Protein AF-A0A7E4VZT9-F1 (afdb_monomer)

Secondary structure (DSSP, 8-state):
-------------------------------------------------S---BSSTTHHHHGGGGG-TTTHHHHHHHBTTTTT-TT----TT----SSTTHHHHGGGTTT-HHHHHH-TTTTT--TT---BSSTTHHHHHHTTTTT-SSS-HHHHHHHHTTTTT--

Foldseek 3Di:
DDDDDDDDDDDDDDDDDDDDDDDDDDDDDDDDDDDDDDDDDDPPPPDPPDDQDAQDPCLLVCLVCCPPPVCVVVCCVRPCVSSVNSVPDPPPFPDAAQDPPLVVCLVCCVPDVVSCVRGVVSSVVGDPDQDAPDPCLQVVVVVCVLPDPVDDLVRCRVHHVPSSVVD

Sequence (167 aa):
MKAFCVLVLGCSAFISAVYGQSSTIAATTNGIRFSETSSSSSSEETTPSGTCVDNTADCITLNGLCTDAVYFDLMTQECARTCGRCDSSPTSGTCADIATNCADYASQCLTTTSVANACQATCKTCPGACQDASDNCVAWNLNGFCKSTFYTEAFKKTTCGVTCGLC

Solvent-accessible surface area (backbone atoms only — not comparable to full-atom values): 10950 Å² total; per-residue (Å²): 141,78,89,83,85,80,89,80,83,86,82,92,84,91,84,79,90,81,89,85,85,86,85,85,85,84,80,88,84,84,87,82,90,80,83,87,76,89,80,89,78,82,85,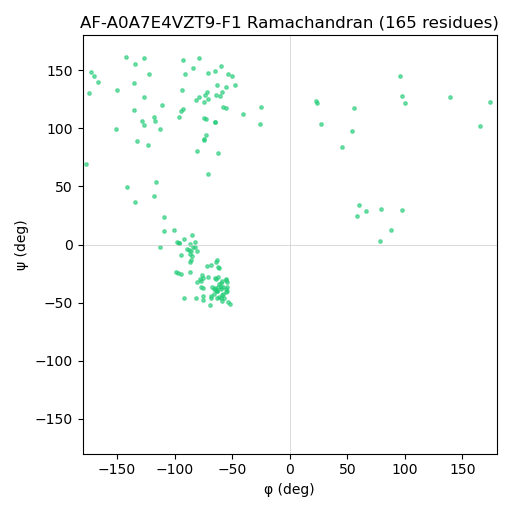69,85,72,74,85,81,82,75,73,46,55,76,47,91,59,32,80,80,49,46,82,40,54,79,34,82,88,41,36,65,58,33,54,64,37,14,9,46,71,59,69,36,56,89,62,63,88,55,87,64,78,55,56,50,77,45,93,62,35,84,83,47,52,88,35,35,87,80,32,68,67,46,19,68,30,14,10,45,76,48,65,58,26,80,86,51,66,35,56,73,42,94,54,31,68,61,39,45,78,72,36,54,67,77,39,86,88,53,52,69,69,56,44,31,63,40,20,4,49,76,52,65,70,91

InterPro domains:
  IPR003582 ShKT domain [PF01549] (51-86)
  IPR003582 ShKT domain [PF01549] (94-126)
  IPR003582 ShKT domain [PF01549] (130-167)
  IPR003582 ShKT domain [PS51670] (95-126)
  IPR003582 ShKT domain [PS51670] (130-167)
  IPR003582 ShKT domain [SM00254] (51-87)
  IPR003582 ShKT domain [SM00254] (94-127)
  IPR003582 ShKT domain [SM00254] (129-167)

Radius of gyration: 29.97 Å; Cα contacts (8 Å, |Δi|>4): 149; chains: 1; bounding box: 68×79×48 Å

Mean predicted aligned error: 20.09 Å

Structure (mmCIF, N/CA/C/O backbone):
data_AF-A0A7E4VZT9-F1
#
_entry.id   AF-A0A7E4VZT9-F1
#
loop_
_atom_site.group_PDB
_atom_site.id
_atom_site.type_symbol
_atom_site.label_atom_id
_atom_site.label_alt_id
_atom_site.label_comp_id
_atom_site.label_asym_id
_atom_site.label_entity_id
_atom_site.label_seq_id
_atom_site.pdbx_PDB_ins_code
_atom_site.Cartn_x
_atom_site.Cartn_y
_atom_site.Cartn_z
_atom_site.occupancy
_atom_site.B_iso_or_equiv
_atom_site.auth_seq_id
_atom_site.auth_comp_id
_atom_site.auth_asym_id
_atom_site.auth_atom_id
_atom_site.pdbx_PDB_model_num
ATOM 1 N N . MET A 1 1 ? -36.924 -23.358 21.254 1.00 40.12 1 MET A N 1
ATOM 2 C CA . MET A 1 1 ? -38.082 -24.224 21.591 1.00 40.12 1 MET A CA 1
ATOM 3 C C . MET A 1 1 ? -39.207 -23.807 20.650 1.00 40.12 1 MET A C 1
ATOM 5 O O . MET A 1 1 ? -39.550 -22.644 20.697 1.00 40.12 1 MET A O 1
ATOM 9 N N . LYS A 1 2 ? -39.773 -24.571 19.721 1.00 40.22 2 LYS A N 1
ATOM 10 C CA . LYS A 1 2 ? -39.782 -25.998 19.393 1.00 40.22 2 LYS A CA 1
ATOM 11 C C . LYS A 1 2 ? -39.985 -26.083 17.872 1.00 40.22 2 LYS A C 1
ATOM 13 O O . LYS A 1 2 ? -40.859 -25.401 17.348 1.00 40.22 2 LYS A O 1
ATOM 18 N N . ALA A 1 3 ? -39.181 -26.897 17.194 1.00 39.03 3 ALA A N 1
ATOM 19 C CA . ALA A 1 3 ? -39.453 -27.321 15.828 1.00 39.03 3 ALA A CA 1
ATOM 20 C C . ALA A 1 3 ? -40.645 -28.289 15.855 1.00 39.03 3 ALA A C 1
ATOM 22 O O . ALA A 1 3 ? -40.614 -29.266 16.606 1.00 39.03 3 ALA A O 1
ATOM 23 N N . PHE A 1 4 ? -41.689 -28.006 15.076 1.00 45.34 4 PHE A N 1
ATOM 24 C CA . PHE A 1 4 ? -42.782 -28.945 14.840 1.00 45.34 4 PHE A CA 1
ATOM 25 C C . PHE A 1 4 ? -42.531 -29.692 13.534 1.00 45.34 4 PHE A C 1
ATOM 27 O O . PHE A 1 4 ? -42.580 -29.139 12.440 1.00 45.34 4 PHE A O 1
ATOM 34 N N . CYS A 1 5 ? -42.214 -30.966 13.725 1.00 39.19 5 CYS A N 1
ATOM 35 C CA . CYS A 1 5 ? -42.146 -32.033 12.749 1.00 39.19 5 CYS A CA 1
ATOM 36 C C . CYS A 1 5 ? -43.573 -32.451 12.346 1.00 39.19 5 CYS A C 1
ATOM 38 O O . CYS A 1 5 ? -44.386 -32.752 13.219 1.00 39.19 5 CYS A O 1
ATOM 40 N N . VAL A 1 6 ? -43.860 -32.496 11.044 1.00 45.91 6 VAL A N 1
ATOM 41 C CA . VAL A 1 6 ? -44.974 -33.254 10.441 1.00 45.91 6 VAL A CA 1
ATOM 42 C C . VAL A 1 6 ? -44.345 -34.001 9.257 1.00 45.91 6 VAL A C 1
ATOM 44 O O . VAL A 1 6 ? -44.018 -33.383 8.253 1.00 45.91 6 VAL A O 1
ATOM 47 N N . LEU A 1 7 ? -43.816 -35.216 9.436 1.00 40.62 7 LEU A N 1
ATOM 48 C CA . LEU A 1 7 ? -44.509 -36.514 9.368 1.00 40.62 7 LEU A CA 1
ATOM 49 C C . LEU A 1 7 ? -45.443 -36.659 8.155 1.00 40.62 7 LEU A C 1
ATOM 51 O O . LEU A 1 7 ? -46.657 -36.522 8.270 1.00 40.62 7 LEU A O 1
ATOM 55 N N . VAL A 1 8 ? -44.865 -37.050 7.015 1.00 46.72 8 VAL A N 1
ATOM 56 C CA . VAL A 1 8 ? -45.529 -37.959 6.071 1.00 46.72 8 VAL A CA 1
ATOM 57 C C . VAL A 1 8 ? -44.771 -39.288 6.112 1.00 46.72 8 VAL A C 1
ATOM 59 O O . VAL A 1 8 ? -43.561 -39.342 5.902 1.00 46.72 8 VAL A O 1
ATOM 62 N N . LEU A 1 9 ? -45.516 -40.329 6.482 1.00 45.06 9 LEU A N 1
ATOM 63 C CA . LEU A 1 9 ? -45.148 -41.743 6.593 1.00 45.06 9 LEU A CA 1
ATOM 64 C C . LEU A 1 9 ? -44.648 -42.292 5.242 1.00 45.06 9 LEU A C 1
ATOM 66 O O . LEU A 1 9 ? -45.262 -42.001 4.223 1.00 45.06 9 LEU A O 1
ATOM 70 N N . GLY A 1 10 ? -43.505 -42.990 5.181 1.00 42.16 10 GLY A N 1
ATOM 71 C CA . GLY A 1 10 ? -43.407 -44.469 5.233 1.00 42.16 10 GLY A CA 1
ATOM 72 C C . GLY A 1 10 ? -43.347 -45.061 3.804 1.00 42.16 10 GLY A C 1
ATOM 73 O O . GLY A 1 10 ? -43.981 -44.521 2.916 1.00 42.16 10 GLY A O 1
ATOM 74 N N . CYS A 1 11 ? -42.647 -46.139 3.438 1.00 37.50 11 CYS A N 1
ATOM 75 C CA . CYS A 1 11 ? -41.859 -47.145 4.141 1.00 37.50 11 CYS A CA 1
ATOM 76 C C . CYS A 1 11 ? -41.089 -47.990 3.077 1.00 37.50 11 CYS A C 1
ATOM 78 O O . CYS A 1 11 ? -41.643 -48.261 2.020 1.00 37.50 11 CYS A O 1
ATOM 80 N N . SER A 1 12 ? -39.861 -48.420 3.413 1.00 47.03 12 SER A N 1
ATOM 81 C CA . SER A 1 12 ? -39.168 -49.695 3.071 1.00 47.03 12 SER A CA 1
ATOM 82 C C . SER A 1 12 ? -38.942 -50.207 1.622 1.00 47.03 12 SER A C 1
ATOM 84 O O . SER A 1 12 ? -39.865 -50.638 0.947 1.00 47.03 12 SER A O 1
ATOM 86 N N . ALA A 1 13 ? -37.654 -50.336 1.241 1.00 47.78 13 ALA A N 1
ATOM 87 C CA . ALA A 1 13 ? -36.928 -51.592 0.900 1.00 47.78 13 ALA A CA 1
ATOM 88 C C . ALA A 1 13 ? -35.601 -51.257 0.166 1.00 47.78 13 ALA A C 1
ATOM 90 O O . ALA A 1 13 ? -35.619 -50.725 -0.936 1.00 47.78 13 ALA A O 1
ATOM 91 N N . PHE A 1 14 ? -34.431 -51.305 0.814 1.00 48.19 14 PHE A N 1
ATOM 92 C CA . PHE A 1 14 ? -33.528 -52.466 0.956 1.00 48.19 14 PHE A CA 1
ATOM 93 C C . PHE A 1 14 ? -33.108 -53.136 -0.370 1.00 48.19 14 PHE A C 1
ATOM 95 O O . PHE A 1 14 ? -33.791 -54.036 -0.843 1.00 48.19 14 PHE A O 1
ATOM 102 N N . ILE A 1 15 ? -31.915 -52.791 -0.882 1.00 54.16 15 ILE A N 1
ATOM 103 C CA . ILE A 1 15 ? -31.051 -53.735 -1.613 1.00 54.16 15 ILE A CA 1
ATOM 104 C C . ILE A 1 15 ? -29.642 -53.696 -1.004 1.00 54.16 15 ILE A C 1
ATOM 106 O O . ILE A 1 15 ? -28.903 -52.725 -1.121 1.00 54.16 15 ILE A O 1
ATOM 110 N N . SER A 1 16 ? -29.378 -54.782 -0.284 1.00 44.50 16 SER A N 1
ATOM 111 C CA . SER A 1 16 ? -28.151 -55.541 -0.045 1.00 44.50 16 SER A CA 1
ATOM 112 C C . SER A 1 16 ? -26.769 -54.903 -0.219 1.00 44.50 16 SER A C 1
ATOM 114 O O . SER A 1 16 ? -26.329 -54.542 -1.306 1.00 44.50 16 SER A O 1
ATOM 116 N N . ALA A 1 17 ? -26.028 -54.985 0.886 1.00 46.59 17 ALA A N 1
ATOM 117 C CA . ALA A 1 17 ? -24.579 -55.069 0.942 1.00 46.59 17 ALA A CA 1
ATOM 118 C C . ALA A 1 17 ? -24.016 -56.214 0.077 1.00 46.59 17 ALA A C 1
ATOM 120 O O . ALA A 1 17 ? -24.576 -57.310 0.047 1.00 46.59 17 ALA A O 1
ATOM 121 N N . VAL A 1 18 ? -22.830 -55.998 -0.497 1.00 53.56 18 VAL A N 1
ATOM 122 C CA . VAL A 1 18 ? -21.847 -57.065 -0.715 1.00 53.56 18 VAL A CA 1
ATOM 123 C C . VAL A 1 18 ? -20.511 -56.649 -0.114 1.00 53.56 18 VAL A C 1
ATOM 125 O O . VAL A 1 18 ? -19.990 -55.560 -0.341 1.00 53.56 18 VAL A O 1
ATOM 128 N N . TYR A 1 19 ? -20.038 -57.564 0.721 1.00 48.25 19 TYR A N 1
ATOM 129 C CA . TYR A 1 19 ? -18.765 -57.627 1.412 1.00 48.25 19 TYR A CA 1
ATOM 130 C C . TYR A 1 19 ? -17.568 -57.646 0.452 1.00 48.25 19 TYR A C 1
ATOM 132 O O . TYR A 1 19 ? -17.646 -58.209 -0.636 1.00 48.25 19 TYR A O 1
ATOM 140 N N . GLY A 1 20 ? -16.426 -57.161 0.943 1.00 40.28 20 GLY A N 1
ATOM 141 C CA . GLY A 1 20 ? -15.109 -57.404 0.354 1.00 40.28 20 GLY A CA 1
ATOM 142 C C . GLY A 1 20 ? -13.984 -56.771 1.174 1.00 40.28 20 GLY A C 1
ATOM 143 O O . GLY A 1 20 ? -13.397 -55.784 0.749 1.00 40.28 20 GLY A O 1
ATOM 144 N N . GLN A 1 21 ? -13.711 -57.303 2.371 1.00 45.94 21 GLN A N 1
ATOM 145 C CA . GLN A 1 21 ? -12.491 -57.002 3.129 1.00 45.94 21 GLN A CA 1
ATOM 146 C C . GLN A 1 21 ? -11.319 -57.883 2.665 1.00 45.94 21 GLN A C 1
ATOM 148 O O . GLN A 1 21 ? -11.504 -59.063 2.380 1.00 45.94 21 GLN A O 1
ATOM 153 N N . SER A 1 22 ? -10.118 -57.318 2.827 1.00 43.22 22 SER A N 1
ATOM 154 C CA . SER A 1 22 ? -8.887 -57.969 3.307 1.00 43.22 22 SER A CA 1
ATOM 155 C C . SER A 1 22 ? -7.837 -58.406 2.280 1.00 43.22 22 SER A C 1
ATOM 157 O O . SER A 1 22 ? -8.047 -59.299 1.466 1.00 43.22 22 SER A O 1
ATOM 159 N N . SER A 1 23 ? -6.627 -57.864 2.445 1.00 50.94 23 SER A N 1
ATOM 160 C CA . SER A 1 23 ? -5.426 -58.690 2.608 1.00 50.94 23 SER A CA 1
ATOM 161 C C . SER A 1 23 ? -4.395 -57.936 3.445 1.00 50.94 23 SER A C 1
ATOM 163 O O . SER A 1 23 ? -3.687 -57.044 2.989 1.00 50.94 23 SER A O 1
ATOM 165 N N . THR A 1 24 ? -4.375 -58.310 4.716 1.00 44.44 24 THR A N 1
ATOM 166 C CA . THR A 1 24 ? -3.299 -58.128 5.686 1.00 44.44 24 THR A CA 1
ATOM 167 C C . THR A 1 24 ? -1.987 -58.732 5.183 1.00 44.44 24 THR A C 1
ATOM 169 O O . THR A 1 24 ? -1.981 -59.890 4.768 1.00 44.44 24 THR A O 1
ATOM 172 N N . ILE A 1 25 ? -0.866 -58.022 5.334 1.00 55.50 25 ILE A N 1
ATOM 173 C CA . ILE A 1 25 ? 0.461 -58.649 5.396 1.00 55.50 25 ILE A CA 1
ATOM 174 C C . ILE A 1 25 ? 0.984 -58.438 6.816 1.00 55.50 25 ILE A C 1
ATOM 176 O O . ILE A 1 25 ? 1.463 -57.365 7.171 1.00 55.50 25 ILE A O 1
ATOM 180 N N . ALA A 1 26 ? 0.840 -59.475 7.639 1.00 44.19 26 ALA A N 1
ATOM 181 C CA . ALA A 1 26 ? 1.575 -59.628 8.881 1.00 44.19 26 ALA A CA 1
ATOM 182 C C . ALA A 1 26 ? 2.809 -60.490 8.583 1.00 44.19 26 ALA A C 1
ATOM 184 O O . ALA A 1 26 ? 2.674 -61.664 8.244 1.00 44.19 26 ALA A O 1
ATOM 185 N N . ALA A 1 27 ? 3.999 -59.906 8.711 1.00 49.09 27 ALA A N 1
ATOM 186 C CA . ALA A 1 27 ? 5.264 -60.628 8.785 1.00 49.09 27 ALA A CA 1
ATOM 187 C C . ALA A 1 27 ? 5.982 -60.246 10.093 1.00 49.09 27 ALA A C 1
ATOM 189 O O . ALA A 1 27 ? 6.783 -59.321 10.164 1.00 49.09 27 ALA A O 1
ATOM 190 N N . THR A 1 28 ? 5.616 -60.961 11.153 1.00 38.81 28 THR A N 1
ATOM 191 C CA . THR A 1 28 ? 6.458 -61.415 12.279 1.00 38.81 28 THR A CA 1
ATOM 192 C C . THR A 1 28 ? 7.742 -62.043 11.683 1.00 38.81 28 THR A C 1
ATOM 194 O O . THR A 1 28 ? 7.631 -62.779 10.713 1.00 38.81 28 THR A O 1
ATOM 197 N N . THR A 1 29 ? 8.993 -61.866 12.115 1.00 46.88 29 THR A N 1
ATOM 198 C CA . THR A 1 29 ? 9.591 -61.458 13.388 1.00 46.88 29 THR A CA 1
ATOM 199 C C . THR A 1 29 ? 11.101 -61.268 13.181 1.00 46.88 29 THR A C 1
ATOM 201 O O . THR A 1 29 ? 11.700 -62.012 12.412 1.00 46.88 29 THR A O 1
ATOM 204 N N . ASN A 1 30 ? 11.694 -60.336 13.931 1.00 51.44 30 ASN A N 1
ATOM 205 C CA . ASN A 1 30 ? 12.951 -60.418 14.702 1.00 51.44 30 ASN A CA 1
ATOM 206 C C . ASN A 1 30 ? 13.791 -59.147 14.601 1.00 51.44 30 ASN A C 1
ATOM 208 O O . ASN A 1 30 ? 14.045 -58.606 13.532 1.00 51.44 30 ASN A O 1
ATOM 212 N N . GLY A 1 31 ? 14.133 -58.650 15.786 1.00 49.22 31 GLY A N 1
ATOM 213 C CA . GLY A 1 31 ? 14.452 -57.259 16.027 1.00 49.22 31 GLY A CA 1
ATOM 214 C C . GLY A 1 31 ? 15.839 -56.802 15.618 1.00 49.22 31 GLY A C 1
ATOM 215 O O . GLY A 1 31 ? 16.794 -57.568 15.581 1.00 49.22 31 GLY A O 1
ATOM 216 N N . ILE A 1 32 ? 15.928 -55.483 15.483 1.00 52.53 32 ILE A N 1
ATOM 217 C CA . ILE A 1 32 ? 17.067 -54.696 15.938 1.00 52.53 32 ILE A CA 1
ATOM 218 C C . ILE A 1 32 ? 16.464 -53.477 16.646 1.00 52.53 32 ILE A C 1
ATOM 220 O O . ILE A 1 32 ? 15.733 -52.693 16.043 1.00 52.53 32 ILE A O 1
ATOM 224 N N . ARG A 1 33 ? 16.709 -53.351 17.957 1.00 61.28 33 ARG A N 1
ATOM 225 C CA . ARG A 1 33 ? 16.523 -52.084 18.669 1.00 61.28 33 ARG A CA 1
ATOM 226 C C . ARG A 1 33 ? 17.681 -51.176 18.278 1.00 61.28 33 ARG A C 1
ATOM 228 O O . ARG A 1 33 ? 18.823 -51.520 18.562 1.00 61.28 33 ARG A O 1
ATOM 235 N N . PHE A 1 34 ? 17.376 -50.009 17.729 1.00 48.47 34 PHE A N 1
ATOM 236 C CA . PHE A 1 34 ? 18.266 -48.861 17.823 1.00 48.47 34 PHE A CA 1
ATOM 237 C C . PHE A 1 34 ? 17.516 -47.784 18.607 1.00 48.47 34 PHE A C 1
ATOM 239 O O . PHE A 1 34 ? 16.512 -47.245 18.145 1.00 48.47 34 PHE A O 1
ATOM 246 N N . SER A 1 35 ? 17.935 -47.592 19.854 1.00 57.06 35 SER A N 1
ATOM 247 C CA . SER A 1 35 ? 17.623 -46.399 20.636 1.00 57.06 35 SER A CA 1
ATOM 248 C C . SER A 1 35 ? 18.753 -45.398 20.432 1.00 57.06 35 SER A C 1
ATOM 250 O O . SER A 1 35 ? 19.872 -45.812 20.147 1.00 57.06 35 SER A O 1
ATOM 252 N N . GLU A 1 36 ? 18.428 -44.135 20.704 1.00 45.38 36 GLU A N 1
ATOM 253 C CA . GLU A 1 36 ? 19.246 -42.915 20.647 1.00 45.38 36 GLU A CA 1
ATOM 254 C C . GLU A 1 36 ? 19.064 -42.128 19.344 1.00 45.38 36 GLU A C 1
ATOM 256 O O . GLU A 1 36 ? 19.170 -42.668 18.254 1.00 45.38 36 GLU A O 1
ATOM 261 N N . THR A 1 37 ? 18.777 -40.831 19.350 1.00 33.59 37 THR A N 1
ATOM 262 C CA . THR A 1 37 ? 18.606 -39.861 20.435 1.00 33.59 37 THR A CA 1
ATOM 263 C C . THR A 1 37 ? 17.958 -38.632 19.795 1.00 33.59 37 THR A C 1
ATOM 265 O O . THR A 1 37 ? 18.291 -38.276 18.671 1.00 33.59 37 THR A O 1
ATOM 268 N N . SER A 1 38 ? 17.005 -38.040 20.515 1.00 47.75 38 SER A N 1
ATOM 269 C CA . SER A 1 38 ? 16.597 -36.630 20.519 1.00 47.75 38 SER A CA 1
ATOM 270 C C . SER A 1 38 ? 16.889 -35.776 19.278 1.00 47.75 38 SER A C 1
ATOM 272 O O . SER A 1 38 ? 18.043 -35.465 19.000 1.00 47.75 38 SER A O 1
ATOM 274 N N . SER A 1 39 ? 15.842 -35.203 18.679 1.00 42.75 39 SER A N 1
ATOM 275 C CA . SER A 1 39 ? 15.633 -33.744 18.718 1.00 42.75 39 SER A CA 1
ATOM 276 C C . SER A 1 39 ? 14.307 -33.345 18.075 1.00 42.75 39 SER A C 1
ATOM 278 O O . SER A 1 39 ? 13.973 -33.733 16.961 1.00 42.75 39 SER A O 1
ATOM 280 N N . SER A 1 40 ? 13.572 -32.536 18.826 1.00 47.41 40 SER A N 1
ATOM 281 C CA . SER A 1 40 ? 12.505 -31.644 18.396 1.00 47.41 40 SER A CA 1
ATOM 282 C C . SER A 1 40 ? 12.941 -30.776 17.213 1.00 47.41 40 SER A C 1
ATOM 284 O O . SER A 1 40 ? 14.079 -30.313 17.211 1.00 47.41 40 SER A O 1
ATOM 286 N N . SER A 1 41 ? 12.032 -30.466 16.286 1.00 45.31 41 SER A N 1
ATOM 287 C CA . SER A 1 41 ? 11.748 -29.093 15.828 1.00 45.31 41 SER A CA 1
ATOM 288 C C . SER A 1 41 ? 10.766 -29.105 14.660 1.00 45.31 41 SER A C 1
ATOM 290 O O . SER A 1 41 ? 10.988 -29.746 13.639 1.00 45.31 41 SER A O 1
ATOM 292 N N . SER A 1 42 ? 9.663 -28.398 14.877 1.00 46.12 42 SER A N 1
ATOM 293 C CA . SER A 1 42 ? 9.108 -27.385 13.984 1.00 46.12 42 SER A CA 1
ATOM 294 C C . SER A 1 42 ? 9.422 -27.537 12.494 1.00 46.12 42 SER A C 1
ATOM 296 O O . SER A 1 42 ? 10.480 -27.128 12.027 1.00 46.12 42 SER A O 1
ATOM 298 N N . SER A 1 43 ? 8.445 -27.998 11.718 1.00 36.25 43 SER A N 1
ATOM 299 C CA . SER A 1 43 ? 8.295 -27.491 10.355 1.00 36.25 43 SER A CA 1
ATOM 300 C C . SER A 1 43 ? 7.559 -26.164 10.472 1.00 36.25 43 SER A C 1
ATOM 302 O O . SER A 1 43 ? 6.339 -26.096 10.346 1.00 36.25 43 SER A O 1
ATOM 304 N N . GLU A 1 44 ? 8.307 -25.117 10.818 1.00 45.03 44 GLU A N 1
ATOM 305 C CA . GLU A 1 44 ? 7.924 -23.792 10.369 1.00 45.03 44 GLU A CA 1
ATOM 306 C C . GLU A 1 44 ? 7.817 -23.874 8.846 1.00 45.03 44 GLU A C 1
ATOM 308 O O . GLU A 1 44 ? 8.783 -24.180 8.145 1.00 45.03 44 GLU A O 1
ATOM 313 N N . GLU A 1 45 ? 6.614 -23.633 8.342 1.00 44.53 45 GLU A N 1
ATOM 314 C CA . GLU A 1 45 ? 6.419 -23.057 7.024 1.00 44.53 45 GLU A CA 1
ATOM 315 C C . GLU A 1 45 ? 7.061 -21.665 7.072 1.00 44.53 45 GLU A C 1
ATOM 317 O O . GLU A 1 45 ? 6.420 -20.644 7.311 1.00 44.53 45 GLU A O 1
ATOM 322 N N . THR A 1 46 ? 8.388 -21.637 6.954 1.00 33.19 46 THR A N 1
ATOM 323 C CA . THR A 1 46 ? 9.134 -20.422 6.683 1.00 33.19 46 THR A CA 1
ATOM 324 C C . THR A 1 46 ? 8.866 -20.089 5.229 1.00 33.19 46 THR A C 1
ATOM 326 O O . THR A 1 46 ? 9.535 -20.583 4.324 1.00 33.19 46 THR A O 1
ATOM 329 N N . THR A 1 47 ? 7.865 -19.245 5.010 1.00 45.59 47 THR A N 1
ATOM 330 C CA . THR A 1 47 ? 7.761 -18.392 3.830 1.00 45.59 47 THR A CA 1
ATOM 331 C C . THR A 1 47 ? 9.151 -17.829 3.509 1.00 45.59 47 THR A C 1
ATOM 333 O O . THR A 1 47 ? 9.661 -17.024 4.298 1.00 45.59 47 THR A O 1
ATOM 336 N N . PRO A 1 48 ? 9.797 -18.202 2.386 1.00 45.66 48 PRO A N 1
ATOM 337 C CA . PRO A 1 48 ? 10.992 -17.513 1.946 1.00 45.66 48 PRO A CA 1
ATOM 338 C C . PRO A 1 48 ? 10.534 -16.181 1.362 1.00 45.66 48 PRO A C 1
ATOM 340 O O . PRO A 1 48 ? 10.190 -16.051 0.190 1.00 45.66 48 PRO A O 1
ATOM 343 N N . SER A 1 49 ? 10.486 -15.177 2.228 1.00 53.59 49 SER A N 1
ATOM 344 C CA . SER A 1 49 ? 10.375 -13.794 1.809 1.00 53.59 49 SER A CA 1
ATOM 345 C C . SER A 1 49 ? 11.726 -13.368 1.222 1.00 53.59 49 SER A C 1
ATOM 347 O O . SER A 1 49 ? 12.700 -13.190 1.949 1.00 53.59 49 SER A O 1
ATOM 349 N N . GLY A 1 50 ? 11.779 -13.198 -0.101 1.00 61.88 50 GLY A N 1
ATOM 350 C CA . GLY A 1 50 ? 12.398 -11.996 -0.660 1.00 61.88 50 GLY A CA 1
ATOM 351 C C . GLY A 1 50 ? 13.847 -12.031 -1.151 1.00 61.88 50 GLY A C 1
ATOM 352 O O . GLY A 1 50 ? 14.473 -10.973 -1.154 1.00 61.88 50 GLY A O 1
ATOM 353 N N . THR A 1 51 ? 14.393 -13.145 -1.641 1.00 59.53 51 THR A N 1
ATOM 354 C CA . THR A 1 51 ? 15.604 -13.066 -2.481 1.00 59.53 51 THR A CA 1
ATOM 355 C C . THR A 1 51 ? 15.311 -13.597 -3.875 1.00 59.53 51 THR A C 1
ATOM 357 O O . THR A 1 51 ? 15.095 -14.785 -4.076 1.00 59.53 51 THR A O 1
ATOM 360 N N . CYS A 1 52 ? 15.279 -12.700 -4.864 1.00 81.25 52 CYS A N 1
ATOM 361 C CA . CYS A 1 52 ? 15.221 -13.122 -6.256 1.00 81.25 52 CYS A CA 1
ATOM 362 C C . CYS A 1 52 ? 16.516 -13.858 -6.599 1.00 81.25 52 CYS A C 1
ATOM 364 O O . CYS A 1 52 ? 17.573 -13.233 -6.727 1.00 81.25 52 CYS A O 1
ATOM 366 N N . VAL A 1 53 ? 16.437 -15.180 -6.715 1.00 87.31 53 VAL A N 1
ATOM 367 C CA . VAL A 1 53 ? 17.544 -16.070 -7.060 1.00 87.31 53 VAL A CA 1
ATOM 368 C C . VAL A 1 53 ? 17.108 -17.079 -8.113 1.00 87.31 53 VAL A C 1
ATOM 370 O O . VAL A 1 53 ? 15.920 -17.351 -8.259 1.00 87.31 53 VAL A O 1
ATOM 373 N N . ASP A 1 54 ? 18.074 -17.597 -8.868 1.00 90.00 54 ASP A N 1
ATOM 374 C CA . ASP A 1 54 ? 17.846 -18.776 -9.697 1.00 90.00 54 ASP A CA 1
ATOM 375 C C . ASP A 1 54 ? 17.962 -20.005 -8.787 1.00 90.00 54 ASP A C 1
ATOM 377 O O . ASP A 1 54 ? 18.965 -20.168 -8.088 1.00 90.00 54 ASP A O 1
ATOM 381 N N . ASN A 1 55 ? 16.922 -20.833 -8.766 1.00 86.62 55 ASN A N 1
ATOM 382 C CA . ASN A 1 55 ? 16.833 -22.038 -7.939 1.00 86.62 55 ASN A CA 1
ATOM 383 C C . ASN A 1 55 ? 17.460 -23.260 -8.627 1.00 86.62 55 ASN A C 1
ATOM 385 O O . ASN A 1 55 ? 17.777 -24.250 -7.968 1.00 86.62 55 ASN A O 1
ATOM 389 N N . THR A 1 56 ? 17.709 -23.170 -9.937 1.00 85.12 56 THR A N 1
ATOM 390 C CA . THR A 1 56 ? 18.425 -24.182 -10.719 1.00 85.12 56 THR A CA 1
ATOM 391 C C . THR A 1 56 ? 19.662 -23.608 -11.413 1.00 85.12 56 THR A C 1
ATOM 393 O O . THR A 1 56 ? 19.698 -22.454 -11.835 1.00 85.12 56 THR A O 1
ATOM 396 N N . ALA A 1 57 ? 20.702 -24.435 -11.555 1.00 86.56 57 ALA A N 1
ATOM 397 C CA . ALA A 1 57 ? 21.924 -24.081 -12.278 1.00 86.56 57 ALA A CA 1
ATOM 398 C C . ALA A 1 57 ? 21.717 -24.018 -13.804 1.00 86.56 57 ALA A C 1
ATOM 400 O O . ALA A 1 57 ? 22.508 -23.395 -14.514 1.00 86.56 57 ALA A O 1
ATOM 401 N N . ASP A 1 58 ? 20.642 -24.628 -14.310 1.00 89.88 58 ASP A N 1
ATOM 402 C CA . ASP A 1 58 ? 20.384 -24.754 -15.747 1.00 89.88 58 ASP A CA 1
ATOM 403 C C . ASP A 1 58 ? 19.735 -23.507 -16.362 1.00 89.88 58 ASP A C 1
ATOM 405 O O . ASP A 1 58 ? 19.552 -23.443 -17.581 1.00 89.88 58 ASP A O 1
ATOM 409 N N . CYS A 1 59 ? 19.429 -22.483 -15.562 1.00 90.94 59 CYS A N 1
ATOM 410 C CA . CYS A 1 59 ? 18.720 -21.287 -16.018 1.00 90.94 59 CYS A CA 1
ATOM 411 C C . CYS A 1 59 ? 19.372 -20.599 -17.221 1.00 90.94 59 CYS A C 1
ATOM 413 O O . CYS A 1 59 ? 18.670 -20.161 -18.131 1.00 90.94 59 CYS A O 1
ATOM 415 N N . ILE A 1 60 ? 20.707 -20.581 -17.293 1.00 90.50 60 ILE A N 1
ATOM 416 C CA . ILE A 1 60 ? 21.446 -20.020 -18.435 1.00 90.50 60 ILE A CA 1
ATOM 417 C C . ILE A 1 60 ? 21.102 -20.741 -19.745 1.00 90.50 60 ILE A C 1
ATOM 419 O O . ILE A 1 60 ? 20.977 -20.105 -20.790 1.00 90.50 60 ILE A O 1
ATOM 423 N N . THR A 1 61 ? 20.918 -22.061 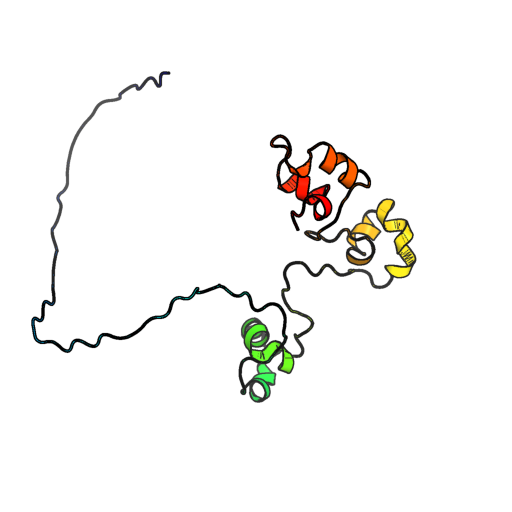-19.694 1.00 91.31 61 THR A N 1
ATOM 424 C CA . THR A 1 61 ? 20.553 -22.870 -20.867 1.00 91.31 61 THR A CA 1
ATOM 425 C C . THR A 1 61 ? 19.068 -22.748 -21.210 1.00 91.31 61 THR A C 1
ATOM 427 O O . THR A 1 61 ? 18.694 -22.804 -22.380 1.00 91.31 61 THR A O 1
ATOM 430 N N . LEU A 1 62 ? 18.231 -22.507 -20.199 1.00 89.06 62 LEU A N 1
ATOM 431 C CA . LEU A 1 62 ? 16.781 -22.352 -20.315 1.00 89.06 62 LEU A CA 1
ATOM 432 C C . LEU A 1 62 ? 16.347 -20.914 -20.637 1.00 89.06 62 LEU A C 1
ATOM 434 O O . LEU A 1 62 ? 15.156 -20.665 -20.789 1.00 89.06 62 LEU A O 1
ATOM 438 N N . ASN A 1 63 ? 17.278 -19.969 -20.795 1.00 89.44 63 ASN A N 1
ATOM 439 C CA . ASN A 1 63 ? 16.978 -18.553 -21.042 1.00 89.44 63 ASN A CA 1
ATOM 440 C C . ASN A 1 63 ? 16.045 -18.329 -22.255 1.00 89.44 63 ASN A C 1
ATOM 442 O O . ASN A 1 63 ? 15.190 -17.448 -22.250 1.00 89.44 63 ASN A O 1
ATOM 446 N N . GLY A 1 64 ? 16.132 -19.181 -23.283 1.00 91.75 64 GLY A N 1
ATOM 447 C CA . GLY A 1 64 ? 15.221 -19.128 -24.435 1.00 91.75 64 GLY A CA 1
ATOM 448 C C . GLY A 1 64 ? 13.744 -19.380 -24.094 1.00 91.75 64 GLY A C 1
ATOM 449 O O . GLY A 1 64 ? 12.872 -18.984 -24.859 1.00 91.75 64 GLY A O 1
ATOM 450 N N . LEU A 1 65 ? 13.453 -19.998 -22.946 1.00 91.56 65 LEU A N 1
ATOM 451 C CA . LEU A 1 65 ? 12.098 -20.259 -22.455 1.00 91.56 65 LEU A CA 1
ATOM 452 C C . LEU A 1 65 ? 11.525 -19.083 -21.653 1.00 91.56 65 LEU A C 1
ATOM 454 O O . LEU A 1 65 ? 10.335 -19.074 -21.352 1.00 91.56 65 LEU A O 1
ATOM 458 N N . CYS A 1 66 ? 12.331 -18.062 -21.339 1.00 90.81 66 CYS A N 1
ATOM 459 C CA . CYS A 1 66 ? 11.882 -16.880 -20.603 1.00 90.81 66 CYS A CA 1
ATOM 460 C C . CYS A 1 66 ? 10.814 -16.062 -21.351 1.00 90.81 66 CYS A C 1
ATOM 462 O O . CYS A 1 66 ? 10.207 -15.180 -20.752 1.00 90.81 66 CYS A O 1
ATOM 464 N N . THR A 1 67 ? 10.575 -16.289 -22.641 1.00 89.69 67 THR A N 1
ATOM 465 C CA . THR A 1 67 ? 9.507 -15.620 -23.408 1.00 89.69 67 THR A CA 1
ATOM 466 C C . THR A 1 67 ? 8.405 -16.579 -23.849 1.00 89.69 67 THR A C 1
ATOM 468 O O . THR A 1 67 ? 7.421 -16.143 -24.446 1.00 89.69 67 THR A O 1
ATOM 471 N N . ASP A 1 68 ? 8.542 -17.870 -23.543 1.00 92.81 68 ASP A N 1
ATOM 472 C CA . ASP A 1 68 ? 7.550 -18.878 -23.880 1.00 92.81 68 ASP A CA 1
ATOM 473 C C . ASP A 1 68 ? 6.388 -18.818 -22.881 1.00 92.81 68 ASP A C 1
ATOM 475 O O . ASP A 1 68 ? 6.587 -18.862 -21.667 1.00 92.81 68 ASP A O 1
ATOM 479 N N . ALA A 1 69 ? 5.162 -18.707 -23.394 1.00 87.81 69 ALA A N 1
ATOM 480 C CA . ALA A 1 69 ? 3.961 -18.581 -22.573 1.00 87.81 69 ALA A CA 1
ATOM 481 C C . ALA A 1 69 ? 3.676 -19.833 -21.725 1.00 87.81 69 ALA A C 1
ATOM 483 O O . ALA A 1 69 ? 3.098 -19.716 -20.650 1.00 87.81 69 ALA A O 1
ATOM 484 N N . VAL A 1 70 ? 4.084 -21.019 -22.185 1.00 92.31 70 VAL A N 1
ATOM 485 C CA . VAL A 1 70 ? 3.875 -22.292 -21.479 1.00 92.31 70 VAL A CA 1
ATOM 486 C C . VAL A 1 70 ? 4.835 -22.419 -20.300 1.00 92.31 70 VAL A C 1
ATOM 488 O O . VAL A 1 70 ? 4.457 -22.912 -19.241 1.00 92.31 70 VAL A O 1
ATOM 491 N N . TYR A 1 71 ? 6.071 -21.949 -20.468 1.00 87.06 71 TYR A N 1
ATOM 492 C CA . TYR A 1 71 ? 7.110 -22.023 -19.438 1.00 87.06 71 TYR A CA 1
ATOM 493 C C . TYR A 1 71 ? 7.228 -20.744 -18.612 1.00 87.06 71 TYR A C 1
ATOM 495 O O . TYR A 1 71 ? 8.061 -20.673 -17.712 1.00 87.06 71 TYR A O 1
ATOM 503 N N . PHE A 1 72 ? 6.388 -19.744 -18.885 1.00 86.56 72 PHE A N 1
ATOM 504 C CA . PHE A 1 72 ? 6.446 -18.440 -18.244 1.00 86.56 72 PHE A CA 1
ATOM 505 C C . PHE A 1 72 ? 6.419 -18.557 -16.716 1.00 86.56 72 PHE A C 1
ATOM 507 O O . PHE A 1 72 ? 7.284 -17.991 -16.057 1.00 86.56 72 PHE A O 1
ATOM 514 N N . ASP A 1 73 ? 5.487 -19.313 -16.143 1.00 85.31 73 ASP A N 1
ATOM 515 C CA . ASP A 1 73 ? 5.365 -19.427 -14.684 1.00 85.31 73 ASP A CA 1
ATOM 516 C C . ASP A 1 73 ? 6.548 -20.178 -14.065 1.00 85.31 73 ASP A C 1
ATOM 518 O O . ASP A 1 73 ? 7.151 -19.704 -13.100 1.00 85.31 73 ASP A O 1
ATOM 522 N N . LEU A 1 74 ? 6.950 -21.291 -14.685 1.00 87.75 74 LEU A N 1
ATOM 523 C CA . LEU A 1 74 ? 8.097 -22.092 -14.256 1.00 87.75 74 LEU A CA 1
ATOM 524 C C . LEU A 1 74 ? 9.389 -21.267 -14.256 1.00 87.75 74 LEU A C 1
ATOM 526 O O . LEU A 1 74 ? 10.157 -21.304 -13.301 1.00 87.75 74 LEU A O 1
ATOM 530 N N . MET A 1 75 ? 9.611 -20.472 -15.301 1.00 90.19 75 MET A N 1
ATOM 531 C CA . MET A 1 75 ? 10.793 -19.624 -15.415 1.00 90.19 75 MET A CA 1
ATOM 532 C C . MET A 1 75 ? 10.762 -18.437 -14.439 1.00 90.19 75 MET A C 1
ATOM 534 O O . MET A 1 75 ? 11.822 -17.990 -14.005 1.00 90.19 75 MET A O 1
ATOM 538 N N . THR A 1 76 ? 9.580 -17.949 -14.037 1.00 86.81 76 THR A N 1
ATOM 539 C CA . THR A 1 76 ? 9.458 -16.976 -12.931 1.00 86.81 76 THR A CA 1
ATOM 540 C C . THR A 1 76 ? 9.880 -17.582 -11.600 1.00 86.81 76 THR A C 1
ATOM 542 O O . THR A 1 76 ? 10.486 -16.889 -10.793 1.00 86.81 76 THR A O 1
ATOM 545 N N . GLN A 1 77 ? 9.550 -18.850 -11.356 1.00 86.81 77 GLN A N 1
ATOM 546 C CA . GLN A 1 77 ? 9.809 -19.503 -10.076 1.00 86.81 77 GLN A CA 1
ATOM 547 C C . GLN A 1 77 ? 11.251 -20.007 -9.963 1.00 86.81 77 GLN A C 1
ATOM 549 O O . GLN A 1 77 ? 11.915 -19.785 -8.955 1.00 86.81 77 GLN A O 1
ATOM 554 N N . GLU A 1 78 ? 11.752 -20.661 -11.007 1.00 89.50 78 GLU A N 1
ATOM 555 C CA . GLU A 1 78 ? 13.031 -21.372 -10.960 1.00 89.50 78 GLU A CA 1
ATOM 556 C C . GLU A 1 78 ? 14.205 -20.530 -11.467 1.00 89.50 78 GLU A C 1
ATOM 558 O O . GLU A 1 78 ? 15.342 -20.756 -11.060 1.00 89.50 78 GLU A O 1
ATOM 563 N N . CYS A 1 79 ? 13.939 -19.548 -12.333 1.00 92.50 79 CYS A N 1
ATOM 564 C CA . CYS A 1 79 ? 14.959 -18.790 -13.062 1.00 92.50 79 CYS A CA 1
ATOM 565 C C . CYS A 1 79 ? 14.702 -17.277 -13.056 1.00 92.50 79 CYS A C 1
ATOM 567 O O . CYS A 1 79 ? 14.952 -16.574 -14.044 1.00 92.50 79 CYS A O 1
ATOM 569 N N . ALA A 1 80 ? 14.182 -16.769 -11.938 1.00 88.12 80 ALA A N 1
ATOM 570 C CA . ALA A 1 80 ? 13.763 -15.383 -11.788 1.00 88.12 80 ALA A CA 1
ATOM 571 C C . ALA A 1 80 ? 14.874 -14.371 -12.121 1.00 88.12 80 ALA A C 1
ATOM 573 O O . ALA A 1 80 ? 14.595 -13.343 -12.738 1.00 88.12 80 ALA A O 1
ATOM 574 N N . ARG A 1 81 ? 16.139 -14.645 -11.762 1.00 87.19 81 ARG A N 1
ATOM 575 C CA . ARG A 1 81 ? 17.260 -13.740 -12.073 1.00 87.19 81 ARG A CA 1
ATOM 576 C C . ARG A 1 81 ? 17.650 -13.829 -13.530 1.00 87.19 81 ARG A C 1
ATOM 578 O O . ARG A 1 81 ? 17.807 -12.792 -14.169 1.00 87.19 81 ARG A O 1
ATOM 585 N N . THR A 1 82 ? 17.802 -15.043 -14.052 1.00 90.31 82 THR A N 1
ATOM 586 C CA . THR A 1 82 ? 18.210 -15.241 -15.445 1.00 90.31 82 THR A CA 1
ATOM 587 C C . THR A 1 82 ? 17.181 -14.662 -16.418 1.00 90.31 82 THR A C 1
ATOM 589 O O . THR A 1 82 ? 17.565 -14.045 -17.408 1.00 90.31 82 THR A O 1
ATOM 592 N N . CYS A 1 83 ? 15.886 -14.760 -16.107 1.00 90.62 83 CYS A N 1
ATOM 593 C CA . CYS A 1 83 ? 14.832 -14.153 -16.918 1.00 90.62 83 CYS A CA 1
ATOM 594 C C . CYS A 1 83 ? 14.591 -12.658 -16.644 1.00 90.62 83 CYS A C 1
ATOM 596 O O . CYS A 1 83 ? 13.676 -12.087 -17.236 1.00 90.62 83 CYS A O 1
ATOM 598 N N . GLY A 1 84 ? 15.354 -12.022 -15.744 1.00 85.62 84 GLY A N 1
ATOM 599 C CA . GLY A 1 84 ? 15.190 -10.603 -15.406 1.00 85.62 84 GLY A CA 1
ATOM 600 C C . GLY A 1 84 ? 13.871 -10.274 -14.697 1.00 85.62 84 GLY A C 1
ATOM 601 O O . GLY A 1 84 ? 13.349 -9.176 -14.838 1.00 85.62 84 GLY A O 1
ATOM 602 N N . ARG A 1 85 ? 13.306 -11.228 -13.953 1.00 85.44 85 ARG A N 1
ATOM 603 C CA . ARG A 1 85 ? 11.986 -11.143 -13.301 1.00 85.44 85 ARG A CA 1
ATOM 604 C C . ARG A 1 85 ? 12.063 -10.825 -11.811 1.00 85.44 85 ARG A C 1
ATOM 606 O O . ARG A 1 85 ? 11.063 -10.914 -11.107 1.00 85.44 85 ARG A O 1
ATOM 613 N N . CYS A 1 86 ? 13.232 -10.417 -11.327 1.00 78.50 86 CYS A N 1
ATOM 614 C CA . CYS A 1 86 ? 13.436 -10.025 -9.932 1.00 78.50 86 CYS A CA 1
ATOM 615 C C . CYS A 1 86 ? 12.612 -8.828 -9.476 1.00 78.50 86 CYS A C 1
ATOM 617 O O . CYS A 1 86 ? 12.379 -8.678 -8.280 1.00 78.50 86 CYS A O 1
ATOM 619 N N . ASP A 1 87 ? 12.134 -8.028 -10.421 1.00 68.56 87 ASP A N 1
ATOM 620 C CA . ASP A 1 87 ? 11.260 -6.891 -10.147 1.00 68.56 87 ASP A CA 1
ATOM 621 C C . ASP A 1 87 ? 9.776 -7.306 -10.111 1.00 68.56 87 ASP A C 1
ATOM 623 O O . ASP A 1 87 ? 8.901 -6.502 -9.809 1.00 68.56 87 ASP A O 1
ATOM 627 N N . SER A 1 88 ? 9.485 -8.578 -10.416 1.00 58.69 88 SER A N 1
ATOM 628 C CA . SER A 1 88 ? 8.154 -9.192 -10.482 1.00 58.69 88 SER A CA 1
ATOM 629 C C . SER A 1 88 ? 8.015 -10.314 -9.457 1.00 58.69 88 SER A C 1
ATOM 631 O O . SER A 1 88 ? 7.471 -11.377 -9.748 1.00 58.69 88 SER A O 1
ATOM 633 N N . SER A 1 89 ? 8.513 -10.109 -8.240 1.00 46.28 89 SER A N 1
ATOM 634 C CA . SER A 1 89 ? 8.025 -10.932 -7.139 1.00 46.28 89 SER A CA 1
ATOM 635 C C . SER A 1 89 ? 6.519 -10.675 -7.015 1.00 46.28 89 SER A C 1
ATOM 637 O O . SER A 1 89 ? 6.131 -9.510 -6.873 1.00 46.28 89 SER A O 1
ATOM 639 N N . PRO A 1 90 ? 5.647 -11.699 -6.993 1.00 47.94 90 PRO A N 1
ATOM 640 C CA . PRO A 1 90 ? 4.337 -11.563 -6.384 1.00 47.94 90 PRO A CA 1
ATOM 641 C C . PRO A 1 90 ? 4.553 -11.495 -4.866 1.00 47.94 90 PRO A C 1
ATOM 643 O O . PRO A 1 90 ? 4.090 -12.334 -4.098 1.00 47.94 90 PRO A O 1
ATOM 646 N N . THR A 1 91 ? 5.295 -10.482 -4.417 1.00 43.25 91 THR A N 1
ATOM 647 C CA . THR A 1 91 ? 5.246 -10.040 -3.041 1.00 43.25 91 THR A CA 1
ATOM 648 C C . THR A 1 91 ? 3.835 -9.524 -2.887 1.00 43.25 91 THR A C 1
ATOM 650 O O . THR A 1 91 ? 3.475 -8.486 -3.439 1.00 43.25 91 THR A O 1
ATOM 653 N N . SER A 1 92 ? 3.014 -10.311 -2.206 1.00 51.84 92 SER A N 1
ATOM 654 C CA . SER A 1 92 ? 1.748 -9.896 -1.629 1.00 51.84 92 SER A CA 1
ATOM 655 C C . SER A 1 92 ? 1.754 -8.383 -1.324 1.00 51.84 92 SER A C 1
ATOM 657 O O . SER A 1 92 ? 2.395 -7.946 -0.375 1.00 51.84 92 SER A O 1
ATOM 659 N N . GLY A 1 93 ? 1.088 -7.573 -2.156 1.00 55.09 93 GLY A N 1
ATOM 660 C CA . GLY A 1 93 ? 0.798 -6.168 -1.857 1.00 55.09 93 GLY A CA 1
ATOM 661 C C . GLY A 1 93 ? 1.902 -5.112 -2.038 1.00 55.09 93 GLY A C 1
ATOM 662 O O . GLY A 1 93 ? 1.838 -4.103 -1.336 1.00 55.09 93 GLY A O 1
ATOM 663 N N . THR A 1 94 ? 2.870 -5.232 -2.960 1.00 55.81 94 THR A N 1
ATOM 664 C CA . THR A 1 94 ? 3.665 -4.037 -3.336 1.00 55.81 94 THR A CA 1
ATOM 665 C C . THR A 1 94 ? 2.837 -3.115 -4.215 1.00 55.81 94 THR A C 1
ATOM 667 O O . THR A 1 94 ? 2.791 -3.221 -5.438 1.00 55.81 94 THR A O 1
ATOM 670 N N . CYS A 1 95 ? 2.142 -2.213 -3.551 1.00 72.12 95 CYS A N 1
ATOM 671 C CA . CYS A 1 95 ? 1.506 -1.086 -4.183 1.00 72.12 95 CYS A CA 1
ATOM 672 C C . CYS A 1 95 ? 2.541 -0.155 -4.818 1.00 72.12 95 CYS A C 1
ATOM 674 O O . CYS A 1 95 ? 3.486 0.281 -4.159 1.00 72.12 95 CYS A O 1
ATOM 676 N N . ALA A 1 96 ? 2.323 0.158 -6.090 1.00 80.94 96 ALA A N 1
ATOM 677 C CA . ALA A 1 96 ? 3.113 1.093 -6.869 1.00 80.94 96 ALA A CA 1
ATOM 678 C C . ALA A 1 96 ? 2.192 2.140 -7.504 1.00 80.94 96 ALA A C 1
ATOM 680 O O . ALA A 1 96 ? 0.984 1.934 -7.645 1.00 80.94 96 ALA A O 1
ATOM 681 N N . ASP A 1 97 ? 2.770 3.269 -7.898 1.00 85.88 97 ASP A N 1
ATOM 682 C CA . ASP A 1 97 ? 2.057 4.257 -8.695 1.00 85.88 97 ASP A CA 1
ATOM 683 C C . ASP A 1 97 ? 1.862 3.738 -10.129 1.00 85.88 97 ASP A C 1
ATOM 685 O O . ASP A 1 97 ? 2.796 3.260 -10.769 1.00 85.88 97 ASP A O 1
ATOM 689 N N . ILE A 1 98 ? 0.63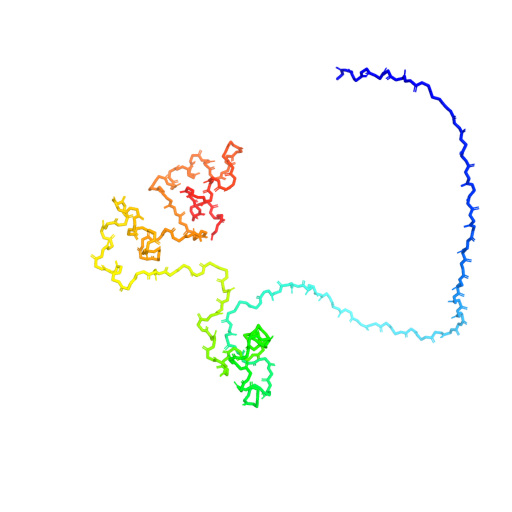2 3.831 -10.632 1.00 85.62 98 ILE A N 1
ATOM 690 C CA . ILE A 1 98 ? 0.254 3.523 -12.018 1.00 85.62 98 ILE A CA 1
ATOM 691 C C . ILE A 1 98 ? 0.679 4.673 -12.942 1.00 85.62 98 ILE A C 1
ATOM 693 O O . ILE A 1 98 ? 1.077 4.449 -14.085 1.00 85.62 98 ILE A O 1
ATOM 697 N N . ALA A 1 99 ? 0.579 5.915 -12.460 1.00 88.31 99 ALA A N 1
ATOM 698 C CA . ALA A 1 99 ? 1.030 7.100 -13.177 1.00 88.31 99 ALA A CA 1
ATOM 699 C C . ALA A 1 99 ? 2.491 7.440 -12.839 1.00 88.31 99 ALA A C 1
ATOM 701 O O . ALA A 1 99 ? 2.958 7.261 -11.721 1.00 88.31 99 ALA A O 1
ATOM 702 N N . THR A 1 100 ? 3.222 7.972 -13.817 1.00 90.94 100 THR A N 1
ATOM 703 C CA . THR A 1 100 ? 4.658 8.277 -13.688 1.00 90.94 100 THR A CA 1
ATOM 704 C C . THR A 1 100 ? 4.952 9.652 -13.085 1.00 90.94 100 THR A C 1
ATOM 706 O O . THR A 1 100 ? 6.082 9.918 -12.692 1.00 90.94 100 THR A O 1
ATOM 709 N N . ASN A 1 101 ? 3.952 10.530 -12.996 1.00 89.62 101 ASN A N 1
ATOM 710 C CA . ASN A 1 101 ? 4.075 11.917 -12.534 1.00 89.62 101 ASN A CA 1
ATOM 711 C C . ASN A 1 101 ? 3.440 12.151 -11.153 1.00 89.62 101 ASN A C 1
ATOM 713 O O . ASN A 1 101 ? 3.062 13.268 -10.808 1.00 89.62 101 ASN A O 1
ATOM 717 N N . CYS A 1 102 ? 3.312 11.104 -10.343 1.00 91.25 102 CYS A N 1
ATOM 718 C CA . CYS A 1 102 ? 2.638 11.182 -9.049 1.00 91.25 102 CYS A CA 1
ATOM 719 C C . CYS A 1 102 ? 3.299 12.138 -8.050 1.00 91.25 102 CYS A C 1
ATOM 721 O O . CYS A 1 102 ? 2.599 12.751 -7.245 1.00 91.25 102 CYS A O 1
ATOM 723 N N . ALA A 1 103 ? 4.613 12.353 -8.162 1.00 91.62 103 ALA A N 1
ATOM 724 C CA . ALA A 1 103 ? 5.337 13.339 -7.361 1.00 91.62 103 ALA A CA 1
ATOM 725 C C . ALA A 1 103 ? 4.787 14.769 -7.534 1.00 91.62 103 ALA A C 1
ATOM 727 O O . ALA A 1 103 ? 4.702 15.515 -6.560 1.00 91.62 103 ALA A O 1
ATOM 728 N N . ASP A 1 104 ? 4.350 15.131 -8.743 1.00 94.12 104 ASP A N 1
ATOM 729 C CA . ASP A 1 104 ? 3.852 16.476 -9.052 1.00 94.12 104 ASP A CA 1
ATOM 730 C C . ASP A 1 104 ? 2.429 16.709 -8.514 1.00 94.12 104 ASP A C 1
ATOM 732 O O . ASP A 1 104 ? 2.034 17.839 -8.220 1.00 94.12 104 ASP A O 1
ATOM 736 N N . TYR A 1 105 ? 1.654 15.631 -8.353 1.00 89.88 105 TYR A N 1
ATOM 737 C CA . TYR A 1 105 ? 0.236 15.666 -7.981 1.00 89.88 105 TYR A CA 1
ATOM 738 C C . TYR A 1 105 ? -0.045 15.163 -6.559 1.00 89.88 105 TYR A C 1
ATOM 740 O O . TYR A 1 105 ? -1.207 15.010 -6.186 1.00 89.88 105 TYR A O 1
ATOM 748 N N . ALA A 1 106 ? 0.983 14.967 -5.728 1.00 87.44 106 ALA A N 1
ATOM 749 C CA . ALA A 1 106 ? 0.842 14.447 -4.363 1.00 87.44 106 ALA A CA 1
ATOM 750 C C . ALA A 1 106 ? -0.124 15.269 -3.479 1.00 87.44 106 ALA A C 1
ATOM 752 O O . ALA A 1 106 ? -0.808 14.732 -2.609 1.00 87.44 106 ALA A O 1
ATOM 753 N N . SER A 1 107 ? -0.253 16.575 -3.724 1.00 91.62 107 SER A N 1
ATOM 754 C CA . SER A 1 107 ? -1.212 17.437 -3.014 1.00 91.62 107 SER A CA 1
ATOM 755 C C . SER A 1 107 ? -2.681 17.129 -3.337 1.00 91.62 107 SER A C 1
ATOM 757 O O . SER A 1 107 ? -3.576 17.517 -2.588 1.00 91.62 107 SER A O 1
ATOM 759 N N . GLN A 1 108 ? -2.946 16.417 -4.433 1.00 92.62 108 GLN A N 1
ATOM 760 C CA . GLN A 1 108 ? -4.289 16.090 -4.911 1.00 92.62 108 GLN A CA 1
ATOM 761 C C . GLN A 1 108 ? -4.762 14.701 -4.470 1.00 92.62 108 GLN A C 1
ATOM 763 O O . GLN A 1 108 ? -5.890 14.318 -4.777 1.00 92.62 108 GLN A O 1
ATOM 768 N N . CYS A 1 109 ? -3.949 13.972 -3.699 1.00 87.75 109 CYS A N 1
ATOM 769 C CA . CYS A 1 109 ? -4.266 12.635 -3.198 1.00 87.75 109 CYS A CA 1
ATOM 770 C C . CYS A 1 109 ? -5.590 12.553 -2.417 1.00 87.75 109 CYS A C 1
ATOM 772 O O . CYS A 1 109 ? -6.248 11.519 -2.438 1.00 87.75 109 CYS A O 1
ATOM 774 N N . LEU A 1 110 ? -6.001 13.633 -1.743 1.00 83.62 110 LEU A N 1
ATOM 775 C CA . LEU A 1 110 ? -7.229 13.675 -0.934 1.00 83.62 110 LEU A CA 1
ATOM 776 C C . LE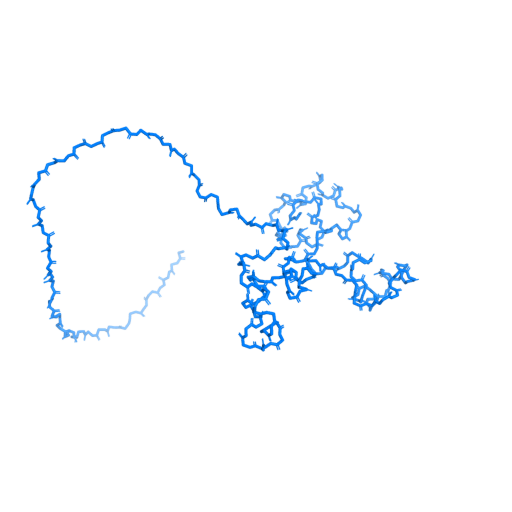U A 1 110 ? -8.426 14.281 -1.675 1.00 83.62 110 LEU A C 1
ATOM 778 O O . LEU A 1 110 ? -9.574 14.023 -1.322 1.00 83.62 110 LEU A O 1
ATOM 782 N N . THR A 1 111 ? -8.170 15.118 -2.678 1.00 84.88 111 THR A N 1
ATOM 783 C CA . THR A 1 111 ? -9.211 15.888 -3.373 1.00 84.88 111 THR A CA 1
ATOM 784 C C . THR A 1 111 ? -9.631 15.244 -4.684 1.00 84.88 111 THR A C 1
ATOM 786 O O . THR A 1 111 ? -10.744 15.470 -5.151 1.00 84.88 111 THR A O 1
ATOM 789 N N . THR A 1 112 ? -8.753 14.431 -5.274 1.00 89.50 112 THR A N 1
ATOM 790 C CA . THR A 1 112 ? -8.937 13.871 -6.607 1.00 89.50 112 THR A CA 1
ATOM 791 C C . THR A 1 112 ? -8.786 12.358 -6.559 1.00 89.50 112 THR A C 1
ATOM 793 O O . THR A 1 112 ? -7.682 11.818 -6.528 1.00 89.50 112 THR A O 1
ATOM 796 N N . THR A 1 113 ? -9.915 11.652 -6.601 1.00 86.31 113 THR A N 1
ATOM 797 C CA . THR A 1 113 ? -9.955 10.183 -6.540 1.00 86.31 113 THR A CA 1
ATOM 798 C C . THR A 1 113 ? -9.166 9.520 -7.672 1.00 86.31 113 THR A C 1
ATOM 800 O O . THR A 1 113 ? -8.584 8.460 -7.476 1.00 86.31 113 THR A O 1
ATOM 803 N N . SER A 1 114 ? -9.091 10.135 -8.854 1.00 89.75 114 SER A N 1
ATOM 804 C CA . SER A 1 114 ? -8.273 9.621 -9.959 1.00 89.75 114 SER A CA 1
ATOM 805 C C . SER A 1 114 ? -6.774 9.696 -9.664 1.00 89.75 114 SER A C 1
ATOM 807 O O . SER A 1 114 ? -6.062 8.755 -10.001 1.00 89.75 114 SER A O 1
ATOM 809 N N . VAL A 1 115 ? -6.305 10.746 -8.981 1.00 89.31 115 VAL A N 1
ATOM 810 C CA . VAL A 1 115 ? -4.916 10.832 -8.503 1.00 89.31 115 VAL A CA 1
ATOM 811 C C . VAL A 1 115 ? -4.693 9.795 -7.409 1.00 89.31 115 VAL A C 1
ATOM 813 O O . VAL A 1 115 ? -3.760 9.017 -7.513 1.00 89.31 115 VAL A O 1
ATOM 816 N N . ALA A 1 116 ? -5.599 9.678 -6.437 1.00 85.50 116 ALA A N 1
ATOM 817 C CA . ALA A 1 116 ? -5.535 8.637 -5.409 1.00 85.50 116 ALA A CA 1
ATOM 818 C C . ALA A 1 116 ? -5.448 7.213 -5.995 1.00 85.50 116 ALA A C 1
ATOM 820 O O . ALA A 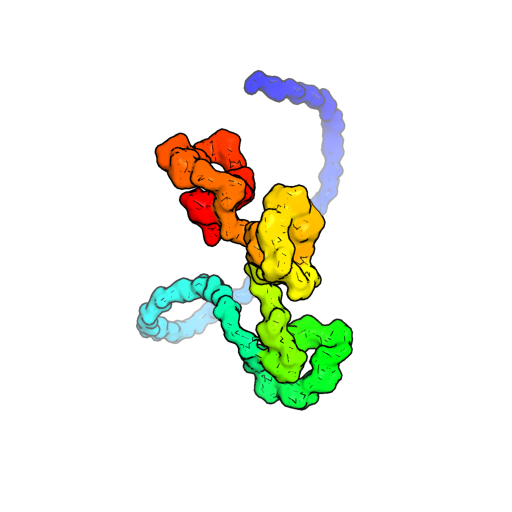1 116 ? -4.705 6.375 -5.494 1.00 85.50 116 ALA A O 1
ATOM 821 N N . ASN A 1 117 ? -6.185 6.928 -7.068 1.00 84.25 117 ASN A N 1
ATOM 822 C CA . ASN A 1 117 ? -6.210 5.601 -7.682 1.00 84.25 117 ASN A CA 1
ATOM 823 C C . ASN A 1 117 ? -5.021 5.338 -8.608 1.00 84.25 117 ASN A C 1
ATOM 825 O O . ASN A 1 117 ? -4.607 4.188 -8.729 1.00 84.25 117 ASN A O 1
ATOM 829 N N . ALA A 1 118 ? -4.507 6.368 -9.284 1.00 88.62 118 ALA A N 1
ATOM 830 C CA . ALA A 1 118 ? -3.365 6.250 -10.185 1.00 88.62 118 ALA A CA 1
ATOM 831 C C . ALA A 1 118 ? -2.021 6.387 -9.457 1.00 88.62 118 ALA A C 1
ATOM 833 O O . ALA A 1 118 ? -1.020 5.871 -9.934 1.00 88.62 118 ALA A O 1
ATOM 834 N N . CYS A 1 119 ? -1.994 7.046 -8.305 1.00 90.44 119 CYS A N 1
ATOM 835 C CA . CYS A 1 119 ? -0.803 7.331 -7.514 1.00 90.44 119 CYS A CA 1
ATOM 836 C C . CYS A 1 119 ? -0.880 6.629 -6.167 1.00 90.44 119 CYS A C 1
ATOM 838 O O . CYS A 1 119 ? -0.807 7.257 -5.117 1.00 90.44 119 CYS A O 1
ATOM 840 N N . GLN A 1 120 ? -1.104 5.319 -6.194 1.00 86.38 120 GLN A N 1
ATOM 841 C CA . GLN A 1 120 ? -1.450 4.564 -5.000 1.00 86.38 120 GLN A CA 1
ATOM 842 C C . GLN A 1 120 ? -0.344 4.573 -3.943 1.00 86.38 120 GLN A C 1
ATOM 844 O O . GLN A 1 120 ? -0.646 4.711 -2.759 1.00 86.38 120 GLN A O 1
ATOM 849 N N . ALA A 1 121 ? 0.922 4.464 -4.348 1.00 83.56 121 ALA A N 1
ATOM 850 C CA . ALA A 1 121 ? 2.060 4.458 -3.435 1.00 83.56 121 ALA A CA 1
ATOM 851 C C . ALA A 1 121 ? 2.350 5.867 -2.910 1.00 83.56 121 ALA A C 1
ATOM 853 O O . ALA A 1 121 ? 2.507 6.059 -1.703 1.00 83.56 121 ALA A O 1
ATOM 854 N N . THR A 1 122 ? 2.331 6.867 -3.794 1.00 87.12 122 THR A N 1
ATOM 855 C CA . THR A 1 122 ? 2.511 8.276 -3.422 1.00 87.12 122 THR A CA 1
ATOM 856 C C . THR A 1 122 ? 1.382 8.770 -2.509 1.00 87.12 122 THR A C 1
ATOM 858 O O . THR A 1 122 ? 1.633 9.481 -1.535 1.00 87.12 122 THR A O 1
ATOM 861 N N . CYS A 1 123 ? 0.142 8.358 -2.775 1.00 86.38 123 CYS A N 1
ATOM 862 C CA . CYS A 1 123 ? -1.043 8.726 -2.003 1.00 86.38 123 CYS A CA 1
ATOM 863 C C . CYS A 1 123 ? -1.350 7.777 -0.840 1.00 86.38 123 CYS A C 1
ATOM 865 O O . CYS A 1 123 ? -2.273 8.053 -0.078 1.00 86.38 123 CYS A O 1
ATOM 867 N N . LYS A 1 124 ? -0.587 6.687 -0.682 1.00 80.81 124 LYS A N 1
ATOM 868 C CA . LYS A 1 124 ? -0.772 5.649 0.352 1.00 80.81 124 LYS A CA 1
ATOM 869 C C . LYS A 1 124 ? -2.148 4.959 0.322 1.00 80.81 124 LYS A C 1
ATOM 871 O O . LYS A 1 124 ? -2.608 4.413 1.317 1.00 80.81 124 LYS A O 1
ATOM 876 N N . THR A 1 125 ? -2.802 4.951 -0.832 1.00 78.81 125 THR A N 1
ATOM 877 C CA . THR A 1 125 ? -4.164 4.426 -1.072 1.00 78.81 125 THR A CA 1
ATOM 878 C C . THR A 1 125 ? -4.184 3.012 -1.643 1.00 78.81 125 THR A C 1
ATOM 880 O O . THR A 1 125 ? -5.239 2.452 -1.928 1.00 78.81 125 THR A O 1
ATOM 883 N N . CYS A 1 126 ? -3.004 2.438 -1.802 1.00 75.25 126 CYS A N 1
ATOM 884 C CA . CYS A 1 126 ? -2.723 1.037 -2.032 1.00 75.25 126 CYS A CA 1
ATOM 885 C C . CYS A 1 126 ? -3.791 0.051 -1.516 1.00 75.25 126 CYS A C 1
ATOM 887 O O . CYS A 1 126 ? -4.001 -0.064 -0.301 1.00 75.25 126 CYS A O 1
ATOM 889 N N . PRO A 1 127 ? -4.415 -0.734 -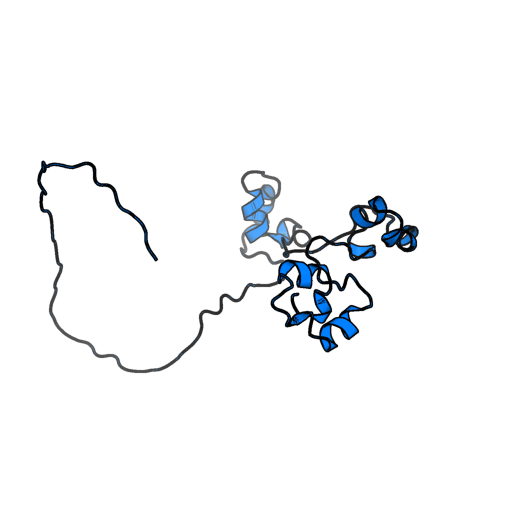2.410 1.00 68.06 127 PRO A N 1
ATOM 890 C CA . PRO A 1 127 ? -5.311 -1.810 -2.017 1.00 68.06 127 PRO A CA 1
ATOM 891 C C . PRO A 1 127 ? -4.577 -2.814 -1.123 1.00 68.06 127 PRO A C 1
ATOM 893 O O . PRO A 1 127 ? -3.594 -3.425 -1.532 1.00 68.06 127 PRO A O 1
ATOM 896 N N . GLY A 1 128 ? -5.044 -2.970 0.117 1.00 66.81 128 GLY A N 1
ATOM 897 C CA . GLY A 1 128 ? -4.431 -3.880 1.085 1.00 66.81 128 GLY A CA 1
ATOM 898 C C . GLY A 1 128 ? -3.153 -3.366 1.758 1.00 66.81 128 GLY A C 1
ATOM 899 O O . GLY A 1 128 ? -2.600 -4.105 2.573 1.00 66.81 128 GLY A O 1
ATOM 900 N N . ALA A 1 129 ? -2.697 -2.134 1.491 1.00 67.00 129 ALA A N 1
ATOM 901 C CA . ALA A 1 129 ? -1.614 -1.572 2.292 1.00 67.00 129 ALA A CA 1
ATOM 902 C C . ALA A 1 129 ? -2.081 -1.232 3.697 1.00 67.00 129 ALA A C 1
ATOM 904 O O . ALA A 1 129 ? -3.219 -0.819 3.940 1.00 67.00 129 ALA A O 1
ATOM 905 N N . CYS A 1 130 ? -1.137 -1.370 4.616 1.00 73.19 130 CYS A N 1
ATOM 906 C CA . CYS A 1 130 ? -1.327 -0.967 5.983 1.00 73.19 130 CYS A CA 1
ATOM 907 C C . CYS A 1 130 ? -1.267 0.551 6.108 1.00 73.19 130 CYS A C 1
ATOM 909 O O . CYS A 1 130 ? -0.192 1.139 5.995 1.00 73.1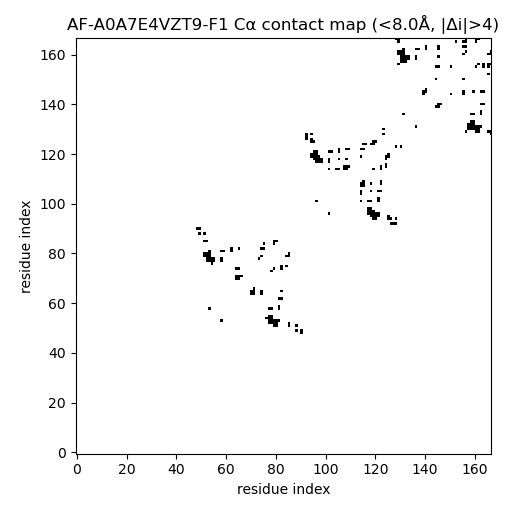9 130 CYS A O 1
ATOM 911 N N . GLN A 1 131 ? -2.409 1.188 6.356 1.00 82.62 131 GLN A N 1
ATOM 912 C CA . GLN A 1 131 ? -2.449 2.596 6.731 1.00 82.62 131 GLN A CA 1
ATOM 913 C C . GLN A 1 131 ? -3.524 2.879 7.783 1.00 82.62 131 GLN A C 1
ATOM 915 O O . GLN A 1 131 ? -4.478 2.115 7.954 1.00 82.62 131 GLN A O 1
ATOM 920 N N . ASP A 1 132 ? -3.374 4.018 8.453 1.00 87.25 132 ASP A N 1
ATOM 921 C CA . ASP A 1 132 ? -4.448 4.648 9.206 1.00 87.25 132 ASP A CA 1
ATOM 922 C C . ASP A 1 132 ? -5.154 5.647 8.283 1.00 87.25 132 ASP A C 1
ATOM 924 O O . ASP A 1 132 ? -4.554 6.613 7.820 1.00 87.25 132 ASP A O 1
ATOM 928 N N . ALA A 1 133 ? -6.431 5.407 7.994 1.00 84.00 133 ALA A N 1
ATOM 929 C CA . ALA A 1 133 ? -7.248 6.275 7.147 1.00 84.00 133 ALA A CA 1
ATOM 930 C C . ALA A 1 133 ? -7.798 7.499 7.905 1.00 84.00 133 ALA A C 1
ATOM 932 O O . ALA A 1 133 ? -8.459 8.351 7.312 1.00 84.00 133 ALA A O 1
ATOM 933 N N . SER A 1 134 ? -7.576 7.578 9.220 1.00 87.44 134 SER A N 1
ATOM 934 C CA . SER A 1 134 ? -7.997 8.701 10.054 1.00 87.44 134 SER A CA 1
ATOM 935 C C . SER A 1 134 ? -6.895 9.140 11.007 1.00 87.44 134 SER A C 1
ATOM 937 O O . SER A 1 134 ? -6.295 8.324 11.700 1.00 87.44 134 SER A O 1
ATOM 939 N N . ASP A 1 135 ? -6.741 10.452 11.165 1.00 91.12 135 ASP A N 1
ATOM 940 C CA . ASP A 1 135 ? -5.846 11.041 12.169 1.00 91.12 135 ASP A CA 1
ATOM 941 C C . ASP A 1 135 ? -6.273 10.723 13.615 1.00 91.12 135 ASP A C 1
ATOM 943 O O . ASP A 1 135 ? -5.498 10.864 14.560 1.00 91.12 135 ASP A O 1
ATOM 947 N N . ASN A 1 136 ? -7.511 10.258 13.812 1.00 95.06 136 ASN A N 1
ATOM 948 C CA . ASN A 1 136 ? -8.042 9.917 15.130 1.00 95.06 136 ASN A CA 1
ATOM 949 C C . ASN A 1 136 ? -7.672 8.507 15.592 1.00 95.06 136 ASN A C 1
ATOM 951 O O . ASN A 1 136 ? -8.048 8.128 16.701 1.00 95.06 136 ASN A O 1
ATOM 955 N N . CYS A 1 137 ? -6.961 7.720 14.784 1.00 95.44 137 CYS A N 1
ATOM 956 C CA . CYS A 1 137 ? -6.707 6.317 15.088 1.00 95.44 137 CYS A CA 1
ATOM 957 C C . CYS A 1 137 ? -6.048 6.107 16.453 1.00 95.44 137 CYS A C 1
ATOM 959 O O . CYS A 1 137 ? -6.501 5.255 17.220 1.00 95.44 137 CYS A O 1
ATOM 961 N N . VAL A 1 138 ? -5.082 6.949 16.829 1.00 96.44 138 VAL A N 1
ATOM 962 C CA . VAL A 1 138 ? -4.453 6.914 18.160 1.00 96.44 138 VAL A CA 1
ATOM 963 C C . VAL A 1 138 ? -5.490 7.102 19.274 1.00 96.44 138 VAL A C 1
ATOM 965 O O . VAL A 1 138 ? -5.552 6.309 20.215 1.00 96.44 138 VAL A O 1
ATOM 968 N N . ALA A 1 139 ? -6.350 8.118 19.156 1.00 97.62 139 ALA A N 1
ATOM 969 C CA . ALA A 1 139 ? -7.394 8.390 20.140 1.00 97.62 139 ALA A CA 1
ATOM 970 C C . ALA A 1 139 ? -8.437 7.264 20.183 1.00 97.62 139 ALA A C 1
ATOM 972 O O . ALA A 1 139 ? -8.841 6.824 21.259 1.00 97.62 139 ALA A O 1
ATOM 973 N N . TRP A 1 140 ? -8.866 6.757 19.031 1.00 97.38 140 TRP A N 1
ATOM 974 C CA . TRP A 1 140 ? -9.826 5.662 18.941 1.00 97.38 140 TRP A CA 1
ATOM 975 C C . TRP A 1 140 ? -9.277 4.362 19.522 1.00 97.38 140 TRP A C 1
ATOM 977 O O . TRP A 1 140 ? -10.010 3.659 20.216 1.00 97.38 140 TRP A O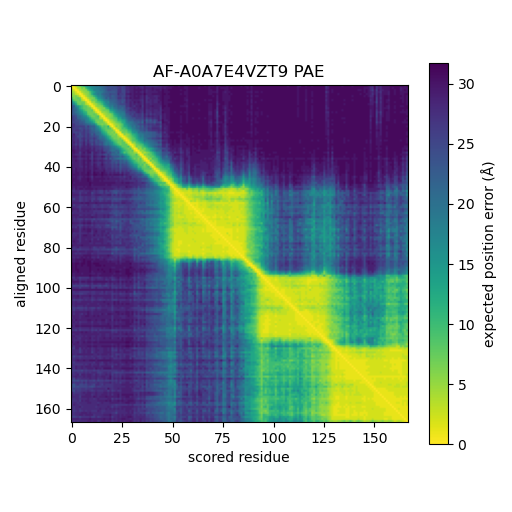 1
ATOM 987 N N . ASN A 1 141 ? -7.992 4.067 19.329 1.00 97.25 141 ASN A N 1
ATOM 988 C CA . ASN A 1 141 ? -7.335 2.924 19.955 1.00 97.25 141 ASN A CA 1
ATOM 989 C C . ASN A 1 141 ? -7.351 3.024 21.486 1.00 97.25 141 ASN A C 1
ATOM 991 O O . ASN A 1 141 ? -7.751 2.071 22.155 1.00 97.25 141 ASN A O 1
ATOM 995 N N . LEU A 1 142 ? -7.030 4.202 22.037 1.00 97.44 142 LEU A N 1
ATOM 996 C CA . LEU A 1 142 ? -7.136 4.467 23.479 1.00 97.44 142 LEU A CA 1
ATOM 997 C C . LEU A 1 142 ? -8.573 4.300 24.000 1.00 97.44 142 LEU A C 1
ATOM 999 O O . LEU A 1 142 ? -8.772 3.821 25.112 1.00 97.44 142 LEU A O 1
ATOM 1003 N N . ASN A 1 143 ? -9.573 4.626 23.176 1.00 97.06 143 ASN A N 1
ATOM 1004 C CA . ASN A 1 143 ? -10.995 4.428 23.474 1.00 97.06 143 ASN A CA 1
ATOM 1005 C C . ASN A 1 143 ? -11.512 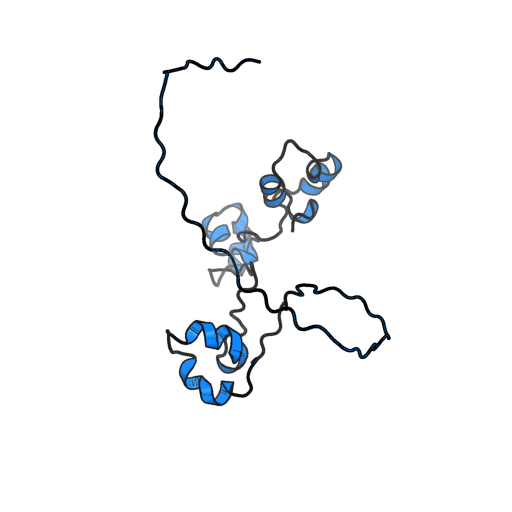3.011 23.141 1.00 97.06 143 ASN A C 1
ATOM 1007 O O . ASN A 1 143 ? -12.712 2.752 23.211 1.00 97.06 143 ASN A O 1
ATOM 1011 N N . GLY A 1 144 ? -10.629 2.074 22.786 1.00 96.19 144 GLY A N 1
ATOM 1012 C CA . GLY A 1 144 ? -10.971 0.664 22.604 1.00 96.19 144 GLY A CA 1
ATOM 1013 C C . GLY A 1 144 ? -11.452 0.272 21.205 1.00 96.19 144 GLY A C 1
ATOM 1014 O O . GLY A 1 144 ? -11.921 -0.852 21.038 1.00 96.19 144 GLY A O 1
ATOM 1015 N N . PHE A 1 145 ? -11.305 1.123 20.185 1.00 97.38 145 PHE A N 1
ATOM 1016 C CA . PHE A 1 145 ? -11.692 0.819 18.799 1.00 97.38 145 PHE A CA 1
ATOM 1017 C C . PHE A 1 145 ? -11.101 -0.503 18.298 1.00 97.38 145 PHE A C 1
ATOM 1019 O O . PHE A 1 145 ? -11.839 -1.387 17.861 1.00 97.38 145 PHE A O 1
ATOM 1026 N N . CYS A 1 146 ? -9.788 -0.686 18.452 1.00 96.69 146 CYS A N 1
ATOM 1027 C CA . CYS A 1 146 ? -9.095 -1.883 17.977 1.00 96.69 146 CYS A CA 1
ATOM 1028 C C . CYS A 1 146 ? -9.569 -3.163 18.693 1.00 96.69 146 CYS A C 1
ATOM 1030 O O . CYS A 1 146 ? -9.632 -4.234 18.089 1.00 96.69 146 CYS A O 1
ATOM 1032 N N . LYS A 1 147 ? -10.009 -3.050 19.953 1.00 96.69 147 LYS A N 1
ATOM 1033 C CA . LYS A 1 147 ? -10.489 -4.174 20.780 1.00 96.69 147 LYS A CA 1
ATOM 1034 C C . LYS A 1 147 ? -12.009 -4.378 20.741 1.00 96.69 147 LYS A C 1
ATOM 1036 O O . LYS A 1 147 ? -12.498 -5.381 21.246 1.00 96.69 147 LYS A O 1
ATOM 1041 N N . SER A 1 148 ? -12.759 -3.451 20.149 1.00 95.38 148 SER A N 1
ATOM 1042 C CA . SER A 1 148 ? -14.224 -3.482 20.108 1.00 95.38 148 SER A CA 1
ATOM 1043 C C . SER A 1 148 ? -14.752 -4.691 19.334 1.00 95.38 148 SER A C 1
ATOM 1045 O O . SER A 1 148 ? -14.261 -4.994 18.252 1.00 95.38 148 SER A O 1
ATOM 1047 N N . THR A 1 149 ? -15.790 -5.357 19.834 1.00 95.81 149 THR A N 1
ATOM 1048 C CA . THR A 1 149 ? -16.496 -6.422 19.098 1.00 95.81 149 THR A CA 1
ATOM 1049 C C . THR A 1 149 ? -17.575 -5.883 18.156 1.00 95.81 149 THR A C 1
ATOM 1051 O O . THR A 1 149 ? -18.106 -6.634 17.344 1.00 95.81 149 THR A O 1
ATOM 1054 N N . PHE A 1 150 ? -17.895 -4.587 18.236 1.00 94.81 150 PHE A N 1
ATOM 1055 C CA . PHE A 1 150 ? -18.900 -3.945 17.383 1.00 94.81 150 PHE A CA 1
ATOM 1056 C C . PHE A 1 150 ? -18.385 -3.667 15.969 1.00 94.81 150 PHE A C 1
ATOM 1058 O O . PHE A 1 150 ? -19.158 -3.681 15.014 1.00 94.81 150 PHE A O 1
ATOM 1065 N N . TYR A 1 151 ? -17.084 -3.408 15.834 1.00 92.75 151 TYR A N 1
ATOM 1066 C CA . TYR A 1 151 ? -16.446 -3.173 14.545 1.00 92.75 151 TYR A CA 1
ATOM 1067 C C . TYR A 1 151 ? -15.868 -4.478 14.007 1.00 92.75 151 TYR A C 1
ATOM 1069 O O . TYR A 1 151 ? -15.166 -5.193 14.726 1.00 92.75 151 TYR A O 1
ATOM 1077 N N . THR A 1 152 ? -16.129 -4.773 12.734 1.00 94.25 152 THR A N 1
ATOM 1078 C CA . THR A 1 152 ? -15.507 -5.922 12.071 1.00 94.25 152 THR A CA 1
ATOM 1079 C C . THR A 1 152 ? -14.001 -5.706 11.965 1.00 94.25 152 THR A C 1
ATOM 1081 O O . THR A 1 152 ? -13.524 -4.576 11.849 1.00 94.25 152 THR A O 1
ATOM 1084 N N . GLU A 1 153 ? -13.232 -6.791 11.990 1.00 91.19 153 GLU A N 1
ATOM 1085 C CA . GLU A 1 153 ? -11.776 -6.717 11.844 1.00 91.19 153 GLU A CA 1
ATOM 1086 C C . GLU A 1 153 ? -11.371 -6.084 10.506 1.00 91.19 153 GLU A C 1
ATOM 1088 O O . GLU A 1 153 ? -10.470 -5.252 10.466 1.00 91.19 153 GLU A O 1
ATOM 1093 N N . ALA A 1 154 ? -12.126 -6.367 9.437 1.00 86.75 154 ALA A N 1
ATOM 1094 C CA . ALA A 1 154 ? -11.962 -5.720 8.139 1.00 86.75 154 ALA A CA 1
ATOM 1095 C C . ALA A 1 154 ? -12.154 -4.197 8.217 1.00 86.75 154 ALA A C 1
ATOM 1097 O O . ALA A 1 154 ? -11.316 -3.456 7.712 1.00 86.75 154 ALA A O 1
ATOM 1098 N N . PHE A 1 155 ? -13.205 -3.720 8.896 1.00 88.75 155 PHE A N 1
ATOM 1099 C CA . PHE A 1 155 ? -13.432 -2.285 9.070 1.00 88.75 155 PHE A CA 1
ATOM 1100 C C . PHE A 1 155 ? -12.294 -1.636 9.865 1.00 88.75 155 PHE A C 1
ATOM 1102 O O . PHE A 1 155 ? -11.728 -0.636 9.431 1.00 88.75 155 PHE A O 1
ATOM 1109 N N . LYS A 1 156 ? -11.881 -2.253 10.979 1.00 91.69 156 LYS A N 1
ATOM 1110 C CA . LYS A 1 156 ? -10.735 -1.778 11.768 1.00 91.69 156 LYS A CA 1
ATOM 1111 C C . LYS A 1 156 ? -9.461 -1.708 10.936 1.00 91.69 156 LYS A C 1
ATOM 1113 O O . LYS A 1 156 ? -8.750 -0.715 11.022 1.00 91.69 156 LYS A O 1
ATOM 1118 N N . LYS A 1 157 ? -9.207 -2.723 10.110 1.00 87.12 157 LYS A N 1
ATOM 1119 C CA . LYS A 1 157 ? -8.045 -2.792 9.224 1.00 87.12 157 LYS A CA 1
ATOM 1120 C C . LYS A 1 157 ? -8.062 -1.691 8.166 1.00 87.12 157 LYS A C 1
ATOM 1122 O O . LYS A 1 157 ? -7.025 -1.105 7.893 1.00 87.12 157 LYS A O 1
ATOM 1127 N N . THR A 1 158 ? -9.229 -1.375 7.605 1.00 84.75 158 THR A N 1
ATOM 1128 C CA . THR A 1 158 ? -9.358 -0.286 6.623 1.00 84.75 158 THR A CA 1
ATOM 1129 C C . THR A 1 158 ? -9.312 1.106 7.246 1.00 84.75 158 THR A C 1
ATOM 1131 O O . THR A 1 158 ? -8.913 2.054 6.580 1.00 84.75 158 THR A O 1
ATOM 1134 N N . THR A 1 159 ? -9.738 1.254 8.503 1.00 89.69 159 THR A N 1
ATOM 1135 C CA . THR A 1 159 ? -9.821 2.561 9.168 1.00 89.69 159 THR A CA 1
ATOM 1136 C C . THR A 1 159 ? -8.547 2.911 9.929 1.00 89.69 159 THR A C 1
ATOM 1138 O O . THR A 1 159 ? -8.074 4.034 9.808 1.00 89.69 159 THR A O 1
ATOM 1141 N N . CYS A 1 160 ? -7.997 1.974 10.701 1.00 93.56 160 CYS A N 1
ATOM 1142 C CA . CYS A 1 160 ? -6.834 2.169 11.568 1.00 93.56 160 CYS A CA 1
ATOM 1143 C C . CYS A 1 160 ? -5.912 0.943 11.544 1.00 93.56 160 CYS A C 1
ATOM 1145 O O . CYS A 1 160 ? -5.592 0.382 12.594 1.00 93.56 160 CYS A O 1
ATOM 1147 N N . GLY A 1 161 ? -5.563 0.461 10.347 1.00 90.12 161 GLY A N 1
ATOM 1148 C CA . GLY A 1 161 ? -4.829 -0.790 10.174 1.00 90.12 161 GLY A CA 1
ATOM 1149 C C . GLY A 1 161 ? -3.497 -0.815 10.919 1.00 90.12 161 GLY A C 1
ATOM 1150 O O . GLY A 1 161 ? -3.245 -1.777 11.646 1.00 90.12 161 GLY A O 1
ATOM 1151 N N . VAL A 1 162 ? -2.713 0.266 10.813 1.00 90.25 162 VAL A N 1
ATOM 1152 C CA . VAL A 1 162 ? -1.401 0.404 11.471 1.00 90.25 162 VAL A CA 1
ATOM 1153 C C . VAL A 1 162 ? -1.585 0.526 12.977 1.00 90.25 162 VAL A C 1
ATOM 1155 O O . VAL A 1 162 ? -0.998 -0.233 13.744 1.00 90.25 162 VAL A O 1
ATOM 1158 N N . THR A 1 163 ? -2.443 1.448 13.423 1.00 94.38 163 THR A N 1
ATOM 1159 C CA . THR A 1 163 ? -2.660 1.679 14.855 1.00 94.38 163 THR A CA 1
ATOM 1160 C C . THR A 1 163 ? -3.218 0.437 15.565 1.00 94.38 163 THR A C 1
ATOM 1162 O O . THR A 1 163 ? -2.908 0.199 16.735 1.00 94.38 163 THR A O 1
ATOM 1165 N N . CYS A 1 164 ? -4.044 -0.360 14.884 1.00 94.50 164 CYS A N 1
ATOM 1166 C CA . CYS A 1 164 ? -4.594 -1.595 15.435 1.00 94.50 164 CYS A CA 1
ATOM 1167 C C . CYS A 1 164 ? -3.683 -2.820 15.261 1.00 94.50 164 CYS A C 1
ATOM 1169 O O . CYS A 1 164 ? -4.041 -3.877 15.781 1.00 94.50 164 CYS A O 1
ATOM 1171 N N . GLY A 1 165 ? -2.550 -2.708 14.556 1.00 90.50 165 GLY A N 1
ATOM 1172 C CA . GLY A 1 165 ? -1.651 -3.832 14.265 1.00 90.50 165 GLY A CA 1
ATOM 1173 C C . GLY A 1 165 ? -2.323 -4.957 13.470 1.00 90.50 165 GLY A C 1
ATOM 1174 O O . GLY A 1 165 ? -2.067 -6.132 13.718 1.00 90.50 165 GLY A O 1
ATOM 1175 N N . LEU A 1 166 ? -3.254 -4.608 12.575 1.00 86.56 166 LEU A N 1
ATOM 1176 C CA . LEU A 1 166 ? -3.993 -5.558 11.715 1.00 86.56 166 LEU A CA 1
ATOM 1177 C C . LEU A 1 166 ? -3.308 -5.777 10.352 1.00 86.56 166 LEU A C 1
ATOM 1179 O O . LEU A 1 166 ? -3.837 -6.434 9.440 1.00 86.56 166 LEU A O 1
ATOM 1183 N N . CYS A 1 167 ? -2.143 -5.163 10.242 1.00 78.62 167 CYS A N 1
ATOM 1184 C CA . CYS A 1 167 ? -1.105 -5.191 9.244 1.00 78.62 167 CYS A CA 1
ATOM 1185 C C . CYS A 1 167 ? 0.116 -4.504 9.911 1.00 78.62 167 CYS A C 1
ATOM 1187 O O . CYS A 1 167 ? 1.195 -4.582 9.304 1.00 78.62 167 CYS A O 1
#

Organism: Panagrellus redivivus (NCBI:txid6233)

pLDDT: mean 73.86, std 20.64, range [33.19, 97.62]